Protein AF-A0AAF0QPB3-F1 (afdb_monomer)

Structure (mmCIF, N/CA/C/O backbone):
data_AF-A0AAF0QPB3-F1
#
_entry.id   AF-A0AAF0QPB3-F1
#
loop_
_atom_site.group_PDB
_atom_site.id
_atom_site.type_symbol
_atom_site.label_atom_id
_atom_site.label_alt_id
_atom_site.label_comp_id
_atom_site.label_asym_id
_atom_site.label_entity_id
_atom_site.label_seq_id
_atom_site.pdbx_PDB_ins_code
_atom_site.Cartn_x
_atom_site.Cartn_y
_atom_site.Cartn_z
_atom_site.occupancy
_atom_site.B_iso_or_equiv
_atom_site.auth_seq_id
_atom_site.auth_comp_id
_atom_site.auth_asym_id
_atom_site.auth_atom_id
_atom_site.pdbx_PDB_model_num
ATOM 1 N N . MET A 1 1 ? 31.882 -72.344 -20.147 1.00 55.28 1 MET A N 1
ATOM 2 C CA . MET A 1 1 ? 32.638 -71.286 -19.436 1.00 55.28 1 MET A CA 1
ATOM 3 C C . MET A 1 1 ? 32.282 -69.855 -19.863 1.00 55.28 1 MET A C 1
ATOM 5 O O . MET A 1 1 ? 32.211 -69.010 -18.985 1.00 55.28 1 MET A O 1
ATOM 9 N N . LEU A 1 2 ? 31.971 -69.548 -21.137 1.00 54.69 2 LEU A N 1
ATOM 10 C CA . LEU A 1 2 ? 31.722 -68.153 -21.570 1.00 54.69 2 LEU A CA 1
ATOM 11 C C . LEU A 1 2 ? 30.511 -67.435 -20.927 1.00 54.69 2 LEU A C 1
ATOM 13 O O . 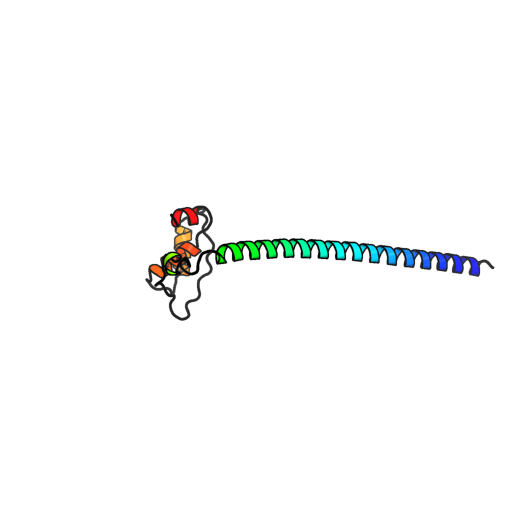LEU A 1 2 ? 30.547 -66.215 -20.805 1.00 54.69 2 LEU A O 1
ATOM 17 N N . ARG A 1 3 ? 29.463 -68.151 -20.487 1.00 55.50 3 ARG A N 1
ATOM 18 C CA . ARG A 1 3 ? 28.264 -67.532 -19.875 1.00 55.50 3 ARG A CA 1
ATOM 19 C C . ARG A 1 3 ? 28.487 -66.977 -18.457 1.00 55.50 3 ARG A C 1
ATOM 21 O O . ARG A 1 3 ? 27.775 -66.066 -18.053 1.00 55.50 3 ARG A O 1
ATOM 28 N N . GLN A 1 4 ? 29.462 -67.494 -17.703 1.00 56.47 4 GLN A N 1
ATOM 29 C CA . GLN A 1 4 ? 29.763 -67.008 -16.343 1.00 56.47 4 GLN A CA 1
ATOM 30 C C . GLN A 1 4 ? 30.595 -65.715 -16.354 1.00 56.47 4 GLN A C 1
ATOM 32 O O . GLN A 1 4 ? 30.353 -64.829 -15.537 1.00 56.47 4 GLN A O 1
ATOM 37 N N . CYS A 1 5 ? 31.513 -65.551 -17.314 1.00 56.75 5 CYS A N 1
ATOM 38 C CA . CYS A 1 5 ? 32.320 -64.332 -17.440 1.00 56.75 5 CYS A CA 1
ATOM 39 C C . CYS A 1 5 ? 31.477 -63.093 -17.786 1.00 56.75 5 CYS A C 1
ATOM 41 O O . CYS A 1 5 ? 31.753 -62.002 -17.298 1.00 56.75 5 CYS A O 1
ATOM 43 N N . THR A 1 6 ? 30.418 -63.246 -18.586 1.00 67.00 6 THR A N 1
ATOM 44 C CA . THR A 1 6 ? 29.528 -62.132 -18.961 1.00 67.00 6 THR A CA 1
ATOM 45 C C . THR A 1 6 ? 28.665 -61.664 -17.791 1.00 67.00 6 THR A C 1
ATOM 47 O O . THR A 1 6 ? 28.479 -60.463 -17.615 1.00 67.00 6 THR A O 1
ATOM 50 N N . LEU A 1 7 ? 28.182 -62.590 -16.957 1.00 68.75 7 LEU A N 1
ATOM 51 C CA . LEU A 1 7 ? 27.367 -62.265 -15.782 1.00 68.75 7 LEU A CA 1
ATOM 52 C C . LEU A 1 7 ? 28.158 -61.488 -14.723 1.00 68.75 7 LEU A C 1
ATOM 54 O O . LEU A 1 7 ? 27.638 -60.519 -14.176 1.00 68.75 7 LEU A O 1
ATOM 58 N N . MET A 1 8 ? 29.421 -61.850 -14.479 1.00 76.06 8 MET A N 1
ATOM 59 C CA . MET A 1 8 ? 30.282 -61.120 -13.538 1.00 76.06 8 MET A CA 1
ATOM 60 C C . MET A 1 8 ? 30.615 -59.707 -14.029 1.00 76.06 8 MET A C 1
ATOM 62 O O . MET A 1 8 ? 30.565 -58.758 -13.248 1.00 76.06 8 MET A O 1
ATOM 66 N N . SER A 1 9 ? 30.879 -59.539 -15.327 1.00 72.25 9 SER A 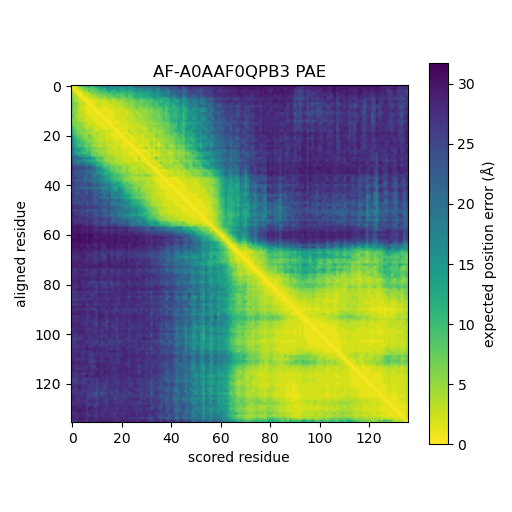N 1
ATOM 67 C CA . SER A 1 9 ? 31.103 -58.216 -15.924 1.00 72.25 9 SER A CA 1
ATOM 68 C C . SER A 1 9 ? 29.856 -57.331 -15.857 1.00 72.25 9 SER A C 1
ATOM 70 O O . SER A 1 9 ? 29.960 -56.146 -15.542 1.00 72.25 9 SER A O 1
ATOM 72 N N . LEU A 1 10 ? 28.670 -57.902 -16.087 1.00 74.19 10 LEU A N 1
ATOM 73 C CA . LEU A 1 10 ? 27.398 -57.192 -15.938 1.00 74.19 10 LEU A CA 1
ATOM 74 C C . LEU A 1 10 ? 27.118 -56.830 -14.475 1.00 74.19 10 LEU A C 1
ATOM 76 O O . LEU A 1 10 ? 26.709 -55.706 -14.204 1.00 74.19 10 LEU A O 1
ATOM 80 N N . LEU A 1 11 ? 27.392 -57.730 -13.526 1.00 78.12 11 LEU A N 1
ATOM 81 C CA . LEU A 1 11 ? 27.231 -57.453 -12.098 1.00 78.12 11 LEU A CA 1
ATOM 82 C C . LEU A 1 11 ? 28.165 -56.327 -11.633 1.00 78.12 11 LEU A C 1
ATOM 84 O O . LEU A 1 11 ? 27.719 -55.410 -10.946 1.00 78.12 11 LEU A O 1
ATOM 88 N N . HIS A 1 12 ? 29.432 -56.338 -12.053 1.00 80.06 12 HIS A N 1
ATOM 89 C CA . HIS A 1 12 ? 30.362 -55.243 -11.774 1.00 80.06 12 HIS A CA 1
ATOM 90 C C . HIS A 1 12 ? 29.919 -53.921 -12.402 1.00 80.06 12 HIS A C 1
ATOM 92 O O . HIS A 1 12 ? 29.992 -52.882 -11.744 1.00 80.06 12 HIS A O 1
ATOM 98 N N . LEU A 1 13 ? 29.420 -53.939 -13.640 1.00 74.25 13 LEU A N 1
ATOM 99 C CA . LEU A 1 13 ? 28.904 -52.736 -14.286 1.00 74.25 13 LEU A CA 1
ATOM 100 C C . LEU A 1 13 ? 27.669 -52.196 -13.549 1.00 74.25 13 LEU A C 1
ATOM 102 O O . LEU A 1 13 ? 27.589 -50.997 -13.299 1.00 74.25 13 LEU A O 1
ATOM 106 N N . LEU A 1 14 ? 26.755 -53.071 -13.123 1.00 75.38 14 LEU A N 1
ATOM 107 C CA . LEU A 1 14 ? 25.573 -52.705 -12.339 1.00 75.38 14 LEU A CA 1
ATOM 108 C C . LEU A 1 14 ? 25.944 -52.125 -10.971 1.00 75.38 14 LEU A C 1
ATOM 110 O O . LEU A 1 14 ? 25.365 -51.121 -10.560 1.00 75.38 14 LEU A O 1
ATOM 114 N N . LEU A 1 15 ? 26.920 -52.712 -10.275 1.00 76.81 15 LEU A N 1
ATOM 115 C CA . LEU A 1 15 ? 27.423 -52.181 -9.005 1.00 76.81 15 LEU A CA 1
ATOM 116 C C . LEU A 1 15 ? 28.094 -50.815 -9.196 1.00 76.81 15 LEU A C 1
ATOM 118 O O . LEU A 1 15 ? 27.874 -49.905 -8.396 1.00 76.81 15 LEU A O 1
ATOM 122 N N . ARG A 1 16 ? 28.852 -50.635 -10.284 1.00 78.50 16 ARG A N 1
ATOM 123 C CA . ARG A 1 16 ? 29.499 -49.361 -10.620 1.00 78.50 16 ARG A CA 1
ATOM 124 C C . ARG A 1 16 ? 28.483 -48.279 -10.987 1.00 78.50 16 ARG A C 1
ATOM 126 O O . ARG A 1 16 ? 28.624 -47.152 -10.521 1.00 78.50 16 ARG A O 1
ATOM 133 N N . LEU A 1 17 ? 27.442 -48.624 -11.747 1.00 74.38 17 LEU A N 1
ATOM 134 C CA . LEU A 1 17 ? 26.336 -47.723 -12.086 1.00 74.38 17 LEU A CA 1
ATOM 135 C C . LEU A 1 17 ? 25.533 -47.335 -10.843 1.00 74.38 17 LEU A C 1
ATOM 137 O O . LEU A 1 17 ? 25.325 -46.148 -10.623 1.00 74.38 17 LEU A O 1
ATOM 141 N N . LYS A 1 18 ? 25.174 -48.298 -9.981 1.00 78.38 18 LYS A N 1
ATOM 142 C CA . LYS A 1 18 ? 24.492 -48.018 -8.705 1.00 78.38 18 LYS A CA 1
ATOM 143 C C . LYS A 1 18 ? 25.324 -47.113 -7.795 1.00 78.38 18 LYS A C 1
ATOM 145 O O . LYS A 1 18 ? 24.794 -46.166 -7.219 1.00 78.38 18 LYS A O 1
ATOM 150 N N . SER A 1 19 ? 26.628 -47.372 -7.682 1.00 78.19 19 SER A N 1
ATOM 151 C CA . SER A 1 19 ? 27.542 -46.531 -6.900 1.00 78.19 19 SER A CA 1
ATOM 152 C C . SER A 1 19 ? 27.626 -45.110 -7.465 1.00 78.19 19 SER A C 1
ATOM 154 O O . SER A 1 19 ? 27.588 -44.142 -6.708 1.00 78.19 19 SER A O 1
ATOM 156 N N . PHE A 1 20 ? 27.686 -44.975 -8.791 1.00 79.75 20 PHE A N 1
ATOM 157 C CA . PHE A 1 20 ? 27.715 -43.681 -9.466 1.00 79.75 20 PHE A CA 1
ATOM 158 C C . PHE A 1 20 ? 26.412 -42.894 -9.266 1.00 79.75 20 PHE A C 1
ATOM 160 O O . PHE A 1 20 ? 26.460 -41.722 -8.900 1.00 79.75 20 PHE A O 1
ATOM 167 N N . THR A 1 21 ? 25.251 -43.542 -9.411 1.00 70.00 21 THR A N 1
ATOM 168 C CA . THR A 1 21 ? 23.948 -42.892 -9.207 1.00 70.00 21 THR A CA 1
ATOM 169 C C . THR A 1 21 ? 23.752 -42.435 -7.766 1.00 70.00 21 THR A C 1
ATOM 171 O O . THR A 1 21 ? 23.279 -41.327 -7.551 1.00 70.00 21 THR A O 1
ATOM 174 N N . VAL A 1 22 ? 24.164 -43.235 -6.774 1.00 82.31 22 VAL A N 1
ATOM 175 C CA . VAL A 1 22 ? 24.061 -42.850 -5.354 1.00 82.31 22 VAL A CA 1
ATOM 176 C C . VAL A 1 22 ? 24.937 -41.634 -5.048 1.00 82.31 22 VAL A C 1
ATOM 178 O O . VAL A 1 22 ? 24.478 -40.699 -4.401 1.00 82.31 22 VAL A O 1
ATOM 181 N N . LYS A 1 23 ? 26.175 -41.600 -5.559 1.00 85.88 23 LYS A N 1
ATOM 182 C CA . LYS A 1 23 ? 27.073 -40.448 -5.380 1.00 85.88 23 LYS A CA 1
ATOM 183 C C . LYS A 1 23 ? 26.516 -39.172 -6.011 1.00 85.88 23 LYS A C 1
ATOM 185 O O . LYS A 1 23 ? 26.584 -38.115 -5.398 1.00 85.88 23 LYS A O 1
ATOM 190 N N . MET A 1 24 ? 25.950 -39.276 -7.212 1.00 73.00 24 MET A N 1
ATOM 191 C CA . MET A 1 24 ? 25.365 -38.137 -7.921 1.00 73.00 24 MET A CA 1
ATOM 192 C C . MET A 1 24 ? 24.132 -37.580 -7.196 1.00 73.00 24 MET A C 1
ATOM 194 O O . MET A 1 24 ? 23.991 -36.367 -7.071 1.00 73.00 24 MET A O 1
ATOM 198 N N . VAL A 1 25 ? 23.265 -38.461 -6.686 1.00 79.25 25 VAL A N 1
ATOM 199 C CA . VAL A 1 25 ? 22.086 -38.067 -5.902 1.00 79.25 25 VAL A CA 1
ATOM 200 C C . VAL A 1 25 ? 22.500 -37.405 -4.589 1.00 79.25 25 VAL A C 1
ATOM 202 O O . VAL A 1 25 ? 21.986 -36.339 -4.275 1.00 79.25 25 VAL A O 1
ATOM 205 N N . ASN A 1 26 ? 23.458 -37.977 -3.854 1.00 84.44 26 ASN A N 1
ATOM 206 C CA . ASN A 1 26 ? 23.941 -37.376 -2.607 1.00 84.44 26 ASN A CA 1
ATOM 207 C C . ASN A 1 26 ? 24.553 -35.992 -2.841 1.00 84.44 26 ASN A C 1
ATOM 209 O O . ASN A 1 26 ? 24.226 -35.063 -2.117 1.00 84.44 26 ASN A O 1
ATOM 213 N N . HIS A 1 27 ? 25.358 -35.830 -3.893 1.00 80.81 27 HIS A N 1
ATOM 214 C CA . HIS A 1 27 ? 25.933 -34.534 -4.245 1.00 80.81 27 HIS A CA 1
ATOM 215 C C . HIS A 1 27 ? 24.857 -33.485 -4.575 1.00 80.81 27 HIS A C 1
ATOM 217 O O . HIS A 1 27 ? 24.961 -32.337 -4.156 1.00 80.81 27 HIS A O 1
ATOM 223 N N . TYR A 1 28 ? 23.793 -33.878 -5.286 1.00 62.69 28 TYR A N 1
ATOM 224 C CA . TYR A 1 28 ? 22.655 -32.994 -5.547 1.00 62.69 28 TYR A CA 1
ATOM 225 C C . TYR A 1 28 ? 21.935 -32.588 -4.254 1.00 62.69 28 TYR A C 1
ATOM 227 O O . TYR A 1 28 ? 21.633 -31.413 -4.062 1.00 62.69 28 TYR A O 1
ATOM 235 N N . VAL A 1 29 ? 21.700 -33.547 -3.352 1.00 77.44 29 VAL A N 1
ATOM 236 C CA . VAL A 1 29 ? 21.077 -33.294 -2.045 1.00 77.44 29 VAL A CA 1
ATOM 237 C C . VAL A 1 29 ? 21.941 -32.365 -1.189 1.00 77.44 29 VAL A C 1
ATOM 239 O O . VAL A 1 29 ? 21.402 -31.457 -0.566 1.00 77.44 29 VAL A O 1
ATOM 242 N N . GLU A 1 30 ? 23.263 -32.546 -1.181 1.00 77.44 30 GLU A N 1
ATOM 243 C CA . GLU A 1 30 ? 24.211 -31.661 -0.489 1.00 77.44 30 GLU A CA 1
ATOM 244 C C . GLU A 1 30 ? 24.136 -30.227 -1.034 1.00 77.44 30 GLU A C 1
ATOM 246 O O . GLU A 1 30 ? 23.923 -29.297 -0.260 1.00 77.44 30 GLU A O 1
ATOM 251 N N . ILE A 1 31 ? 24.181 -30.046 -2.360 1.00 80.06 31 ILE A N 1
ATOM 252 C CA . ILE A 1 31 ? 24.036 -28.728 -3.006 1.00 80.06 31 ILE A CA 1
ATOM 253 C C . ILE A 1 31 ? 22.696 -28.071 -2.646 1.00 80.06 31 ILE A C 1
ATOM 255 O O . ILE A 1 31 ? 22.636 -26.871 -2.371 1.00 80.06 31 ILE A O 1
ATOM 259 N N . GLU A 1 32 ? 21.604 -28.836 -2.659 1.00 78.38 32 GLU A N 1
ATOM 260 C CA . GLU A 1 32 ? 20.278 -28.314 -2.331 1.00 78.38 32 GLU A CA 1
ATOM 261 C C . GLU A 1 32 ? 20.162 -27.939 -0.840 1.00 78.38 32 GLU A C 1
ATOM 263 O O . GLU A 1 32 ? 19.562 -26.914 -0.504 1.00 78.38 32 GLU A O 1
ATOM 268 N N . CYS A 1 33 ? 20.758 -28.732 0.056 1.00 77.69 33 CYS A N 1
ATOM 269 C CA . CYS A 1 33 ? 20.853 -28.436 1.487 1.00 77.69 33 CYS A CA 1
ATOM 270 C C . CYS A 1 33 ? 21.670 -27.167 1.755 1.00 77.69 33 CYS A C 1
ATOM 272 O O . CYS A 1 33 ? 21.220 -26.308 2.518 1.00 77.69 33 CYS A O 1
ATOM 274 N N . ASP A 1 34 ? 22.810 -27.003 1.086 1.00 86.00 34 ASP A N 1
ATOM 275 C CA . ASP A 1 34 ? 23.651 -25.811 1.203 1.00 86.00 34 ASP A CA 1
ATOM 276 C C . ASP A 1 34 ? 22.913 -24.564 0.702 1.00 86.00 34 ASP A C 1
ATOM 278 O O . ASP A 1 34 ? 22.878 -23.538 1.384 1.00 86.00 34 ASP A O 1
ATOM 282 N N . ALA A 1 35 ? 22.224 -24.659 -0.440 1.00 83.19 35 ALA A N 1
ATOM 283 C CA . ALA A 1 35 ? 21.414 -23.565 -0.972 1.00 83.19 35 ALA A CA 1
ATOM 284 C C . ALA A 1 35 ? 20.275 -23.157 -0.015 1.00 83.19 35 ALA A C 1
ATOM 286 O O . ALA A 1 35 ? 20.033 -21.963 0.192 1.00 83.19 35 ALA A O 1
ATOM 287 N N . LYS A 1 36 ? 19.595 -24.130 0.608 1.00 85.00 36 LYS A N 1
ATOM 288 C CA . LYS A 1 36 ? 18.559 -23.876 1.627 1.00 85.00 36 LYS A CA 1
ATOM 289 C C . LYS A 1 36 ? 19.141 -23.221 2.881 1.00 85.00 36 LYS A C 1
ATOM 291 O O . LYS A 1 36 ? 18.533 -22.287 3.404 1.00 85.00 36 LYS A O 1
ATOM 296 N N . SER A 1 37 ? 20.311 -23.672 3.332 1.00 84.88 37 SER A N 1
ATOM 297 C CA . SER A 1 37 ? 21.021 -23.112 4.489 1.00 84.88 37 SER A CA 1
ATOM 298 C C . SER A 1 37 ? 21.413 -21.648 4.259 1.00 84.88 37 SER A C 1
ATOM 300 O O . SER A 1 37 ? 21.092 -20.782 5.073 1.00 84.88 37 SER A O 1
ATOM 302 N N . ILE A 1 38 ? 21.984 -21.339 3.090 1.00 90.88 38 ILE A N 1
ATOM 303 C CA . ILE A 1 38 ? 22.336 -19.969 2.687 1.00 90.88 38 ILE A CA 1
ATOM 304 C C . ILE A 1 38 ? 21.095 -19.069 2.675 1.00 90.88 38 ILE A C 1
ATOM 306 O O . ILE A 1 38 ? 21.128 -17.941 3.171 1.00 90.88 38 ILE A O 1
ATOM 310 N N . TYR A 1 39 ? 19.975 -19.558 2.135 1.00 85.44 39 TYR A N 1
ATOM 311 C CA . TYR A 1 39 ? 18.738 -18.782 2.094 1.00 85.44 39 TYR A CA 1
ATOM 312 C C . TYR A 1 39 ? 18.186 -18.504 3.500 1.00 85.44 39 TYR A C 1
ATOM 314 O O . TYR A 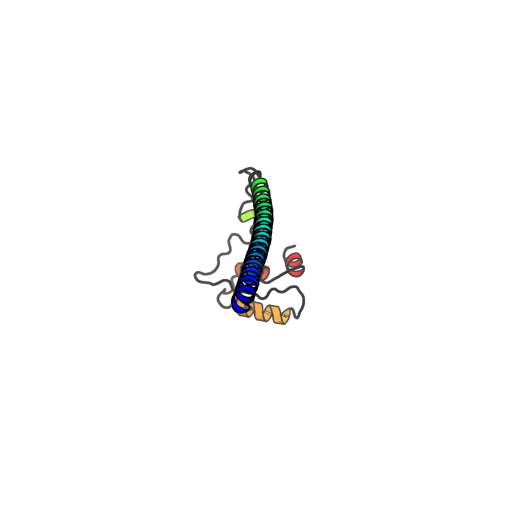1 39 ? 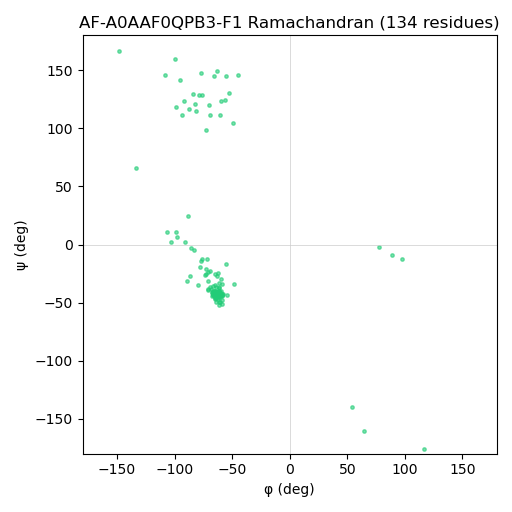17.769 -17.380 3.789 1.00 85.44 39 TYR A O 1
ATOM 322 N N . ALA A 1 40 ? 18.222 -19.498 4.393 1.00 90.81 40 ALA A N 1
ATOM 323 C CA . ALA A 1 40 ? 17.826 -19.338 5.789 1.00 90.81 40 ALA A CA 1
ATOM 324 C C . ALA A 1 40 ? 18.714 -18.319 6.521 1.00 90.81 40 ALA A C 1
ATOM 326 O O . ALA A 1 40 ? 18.202 -17.481 7.263 1.00 90.81 40 ALA A O 1
ATOM 327 N N . GLU A 1 41 ? 20.024 -18.319 6.265 1.00 93.12 41 GLU A N 1
ATOM 328 C CA . GLU A 1 41 ? 20.950 -17.351 6.852 1.00 93.12 41 GLU A CA 1
ATOM 329 C C . GLU A 1 41 ? 20.686 -15.921 6.353 1.00 93.12 41 GLU A C 1
ATOM 331 O O . GLU A 1 41 ? 20.626 -14.986 7.154 1.00 93.12 41 GLU A O 1
ATOM 336 N N . ILE A 1 42 ? 20.449 -15.736 5.048 1.00 92.94 42 ILE A N 1
ATOM 337 C CA . ILE A 1 42 ? 20.066 -14.434 4.474 1.00 92.94 42 ILE A CA 1
ATOM 338 C C . ILE A 1 42 ? 18.767 -13.928 5.110 1.00 92.94 42 ILE A C 1
ATOM 340 O O . ILE A 1 42 ? 18.664 -12.747 5.454 1.00 92.94 42 ILE A O 1
ATOM 344 N N . MET A 1 43 ? 17.775 -14.804 5.269 1.00 91.00 43 MET A N 1
ATOM 345 C CA . MET A 1 43 ? 16.497 -14.454 5.886 1.00 91.00 43 MET A CA 1
ATOM 346 C C . MET A 1 43 ? 16.648 -14.107 7.367 1.00 91.00 43 MET A C 1
ATOM 348 O O . MET A 1 43 ? 16.097 -13.096 7.796 1.00 91.00 43 MET A O 1
ATOM 352 N N . ASN A 1 44 ? 17.448 -14.863 8.121 1.00 92.38 44 ASN A N 1
ATOM 353 C CA . ASN A 1 44 ? 17.752 -14.553 9.517 1.00 92.38 44 ASN A CA 1
ATOM 354 C C . ASN A 1 44 ? 18.469 -13.209 9.648 1.00 92.38 44 ASN A C 1
ATOM 356 O O . ASN A 1 44 ? 18.044 -12.380 10.440 1.00 92.38 44 ASN A O 1
ATOM 360 N N . ARG A 1 45 ? 19.479 -12.926 8.814 1.00 94.19 45 ARG A N 1
ATOM 361 C CA . ARG A 1 45 ? 20.161 -11.619 8.812 1.00 94.19 45 ARG A CA 1
ATOM 362 C C . ARG A 1 45 ? 19.195 -10.465 8.532 1.00 94.19 45 ARG A C 1
ATOM 364 O O . ARG A 1 45 ? 19.261 -9.438 9.202 1.00 94.19 45 ARG A O 1
ATOM 371 N N . LYS A 1 46 ? 18.279 -10.629 7.570 1.00 92.19 46 LYS A N 1
ATOM 372 C CA . LYS A 1 46 ? 17.229 -9.632 7.287 1.00 92.19 46 LYS A CA 1
ATOM 373 C C . LYS A 1 46 ? 16.271 -9.460 8.467 1.00 92.19 46 LYS A C 1
ATOM 375 O O . LYS A 1 46 ? 15.908 -8.329 8.773 1.00 92.19 46 LYS A O 1
ATOM 380 N N . MET A 1 47 ? 15.881 -10.556 9.119 1.00 92.00 47 MET A N 1
ATOM 381 C CA . MET A 1 47 ? 15.010 -10.532 10.294 1.00 92.00 47 MET A CA 1
ATOM 382 C C . MET A 1 47 ? 15.683 -9.814 11.465 1.00 92.00 47 MET A C 1
ATOM 384 O O . MET A 1 47 ? 15.111 -8.871 11.997 1.00 92.00 47 MET A O 1
ATOM 388 N N . THR A 1 48 ? 16.928 -10.165 11.790 1.00 92.44 48 THR A N 1
ATOM 389 C CA . THR A 1 48 ? 17.711 -9.503 12.842 1.00 92.44 48 THR A CA 1
ATOM 390 C C . THR A 1 48 ? 17.867 -8.009 12.565 1.00 92.44 48 THR A C 1
ATOM 392 O O . THR A 1 48 ? 17.650 -7.193 13.452 1.00 92.44 48 THR A O 1
ATOM 395 N N . HIS A 1 49 ? 18.147 -7.619 11.317 1.00 90.75 49 HIS A N 1
ATOM 396 C CA . HIS A 1 49 ? 18.244 -6.204 10.955 1.00 90.75 49 HIS A CA 1
ATOM 397 C C . HIS A 1 49 ? 16.908 -5.453 11.123 1.00 90.75 49 HIS A C 1
ATOM 399 O O . HIS A 1 49 ? 16.890 -4.287 11.521 1.00 90.75 49 HIS A O 1
ATOM 405 N N . LEU A 1 50 ? 15.774 -6.099 10.825 1.00 84.94 50 LEU A N 1
ATOM 406 C CA . LEU A 1 50 ? 14.448 -5.528 11.081 1.00 84.94 50 LEU A CA 1
ATOM 407 C C . LEU A 1 50 ? 14.170 -5.405 12.584 1.00 84.94 50 LEU A C 1
ATOM 409 O O . LEU A 1 50 ? 13.700 -4.361 13.028 1.00 84.94 50 LEU A O 1
ATOM 413 N N . GLU A 1 51 ? 14.489 -6.433 13.368 1.00 84.00 51 GLU A N 1
ATOM 414 C CA . GLU A 1 51 ? 14.345 -6.424 14.826 1.00 84.00 51 GLU A CA 1
ATOM 415 C C . GLU A 1 51 ? 15.186 -5.317 15.475 1.00 84.00 51 GLU A C 1
ATOM 417 O O . GLU A 1 51 ? 14.690 -4.595 16.343 1.00 84.00 51 GLU A O 1
ATOM 422 N N . ASP A 1 52 ? 16.419 -5.120 15.009 1.00 85.44 52 ASP A N 1
ATOM 423 C CA . ASP A 1 52 ? 17.312 -4.054 15.463 1.00 85.44 52 ASP A CA 1
ATOM 424 C C . ASP A 1 52 ? 16.769 -2.663 15.133 1.00 85.44 52 ASP A C 1
ATOM 426 O O . ASP A 1 52 ? 16.718 -1.795 16.011 1.00 85.44 52 ASP A O 1
ATOM 430 N N . ALA A 1 53 ? 16.284 -2.459 13.905 1.00 82.94 53 ALA A N 1
ATOM 431 C CA . ALA A 1 53 ? 15.640 -1.210 13.507 1.00 82.94 53 ALA A CA 1
ATOM 432 C C . ALA A 1 53 ? 14.396 -0.922 14.367 1.00 82.94 53 ALA A C 1
ATOM 434 O O . ALA A 1 53 ? 14.204 0.195 14.847 1.00 82.94 53 ALA A O 1
ATOM 435 N N . MET A 1 54 ? 13.577 -1.943 14.631 1.00 76.38 54 MET A N 1
ATOM 436 C CA . MET A 1 54 ? 12.398 -1.828 15.492 1.00 76.38 54 MET A CA 1
ATOM 437 C C . MET A 1 54 ? 12.762 -1.551 16.953 1.00 76.38 54 MET A C 1
ATOM 439 O O . MET A 1 54 ? 12.049 -0.818 17.635 1.00 76.38 54 MET A O 1
ATOM 443 N N . ARG A 1 55 ? 13.862 -2.112 17.458 1.00 80.88 55 ARG A N 1
ATOM 444 C CA . ARG A 1 55 ? 14.359 -1.847 18.812 1.00 80.88 55 ARG A CA 1
ATOM 445 C C . ARG A 1 55 ? 14.899 -0.424 18.954 1.00 80.88 55 ARG A C 1
ATOM 447 O O . ARG A 1 55 ? 14.633 0.202 19.976 1.00 80.88 55 ARG A O 1
ATOM 454 N N . GLY A 1 56 ? 15.555 0.113 17.923 1.00 68.31 56 GLY A N 1
ATOM 455 C CA . GLY A 1 56 ? 15.945 1.527 17.862 1.00 68.31 56 GLY A CA 1
ATOM 456 C C . GLY A 1 56 ? 14.747 2.477 17.969 1.00 68.31 56 GLY A C 1
ATOM 457 O O . GLY A 1 56 ? 14.832 3.505 18.632 1.00 68.31 56 GLY A O 1
ATOM 458 N N . LEU A 1 57 ? 13.594 2.083 17.420 1.00 67.75 57 LEU A N 1
ATOM 459 C CA . LEU A 1 57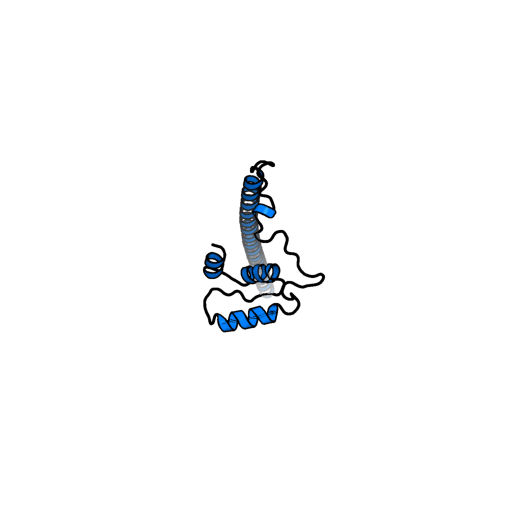 ? 12.338 2.825 17.572 1.00 67.75 57 LEU A CA 1
ATOM 460 C C . LEU A 1 57 ? 11.715 2.692 18.976 1.00 67.75 57 LEU A C 1
ATOM 462 O O . LEU A 1 57 ? 11.019 3.603 19.409 1.00 67.75 57 LEU A O 1
ATOM 466 N N . ARG A 1 58 ? 11.974 1.597 19.712 1.00 59.78 58 ARG A N 1
ATOM 467 C CA . ARG A 1 58 ? 11.517 1.412 21.111 1.00 59.78 58 ARG A CA 1
ATOM 468 C C . ARG A 1 58 ? 12.340 2.199 22.139 1.00 59.78 58 ARG A C 1
ATOM 470 O O . ARG A 1 58 ? 11.909 2.305 23.280 1.00 59.78 58 ARG A O 1
ATOM 477 N N . GLY A 1 59 ? 13.514 2.706 21.752 1.00 52.50 59 GLY A N 1
ATOM 478 C CA . GLY A 1 59 ? 14.348 3.596 22.569 1.00 52.50 59 GLY A CA 1
ATOM 479 C C . GLY A 1 59 ? 13.939 5.070 22.498 1.00 52.50 59 GLY A C 1
ATOM 480 O O . GLY A 1 59 ? 14.501 5.889 23.221 1.00 52.50 59 GLY A O 1
ATOM 481 N N . PHE A 1 60 ? 12.965 5.411 21.648 1.00 55.59 60 PHE A N 1
ATOM 482 C CA . PHE A 1 60 ? 12.243 6.670 21.754 1.00 55.59 60 PHE A CA 1
ATOM 483 C C . PHE A 1 60 ? 11.401 6.560 23.022 1.00 55.59 60 PHE A C 1
ATOM 485 O O . PHE A 1 60 ? 10.534 5.692 23.131 1.00 55.59 60 PHE A O 1
ATOM 492 N N . ASP A 1 61 ? 11.773 7.349 24.018 1.00 56.25 61 ASP A N 1
ATOM 493 C CA . ASP A 1 61 ? 11.205 7.335 25.353 1.00 56.25 61 ASP A CA 1
ATOM 494 C C . ASP A 1 61 ? 9.657 7.268 25.293 1.00 56.25 61 ASP A C 1
ATOM 496 O O . ASP A 1 61 ? 9.026 7.806 24.386 1.00 56.25 61 ASP A O 1
ATOM 500 N N . SER A 1 62 ? 9.010 6.587 26.239 1.00 54.34 62 SER A N 1
ATOM 501 C CA . SER A 1 62 ? 7.542 6.518 26.329 1.00 54.34 62 SER A CA 1
ATOM 502 C C . SER A 1 62 ? 6.835 7.890 26.391 1.00 54.34 62 SER A C 1
ATOM 504 O O . SER A 1 62 ? 5.638 7.961 26.123 1.00 54.34 62 SER A O 1
ATOM 506 N N . SER A 1 63 ? 7.553 8.976 26.693 1.00 54.00 63 SER A N 1
ATOM 507 C CA . SER A 1 63 ? 7.121 10.383 26.587 1.00 54.00 63 SER A CA 1
ATOM 508 C C . SER A 1 63 ? 7.161 10.925 25.160 1.00 54.00 63 SER A C 1
ATOM 510 O O . SER A 1 63 ? 6.521 11.931 24.862 1.00 54.00 63 SER A O 1
ATOM 512 N N . GLN A 1 64 ? 7.907 10.271 24.280 1.00 53.59 64 GLN A N 1
ATOM 513 C CA . GLN A 1 64 ? 8.125 10.640 22.894 1.00 53.59 64 GLN A CA 1
ATOM 514 C C . GLN A 1 64 ? 7.355 9.720 21.937 1.00 53.59 64 GLN A C 1
ATOM 516 O O . GLN A 1 64 ? 7.512 9.816 20.734 1.00 53.59 64 GLN A O 1
ATOM 521 N N . SER A 1 65 ? 6.441 8.867 22.410 1.00 60.09 65 SER A N 1
ATOM 522 C CA . SER A 1 65 ? 5.453 8.221 21.533 1.00 60.09 65 SER A CA 1
ATOM 523 C C . SER A 1 65 ? 4.779 9.281 20.644 1.00 60.09 65 SER A C 1
ATOM 525 O O . SER A 1 65 ? 3.912 10.017 21.126 1.00 60.09 65 SER A O 1
ATOM 527 N N . VAL A 1 66 ? 5.146 9.349 19.357 1.00 59.91 66 VAL A N 1
ATOM 528 C CA . VAL A 1 66 ? 4.503 10.263 18.408 1.00 59.91 66 VAL A CA 1
ATOM 529 C C . VAL A 1 66 ? 3.041 9.864 18.364 1.00 59.91 66 VAL A C 1
ATOM 531 O O . VAL A 1 66 ? 2.689 8.753 17.951 1.00 59.91 66 VAL A O 1
ATOM 534 N N . ARG A 1 67 ? 2.175 10.730 18.891 1.00 72.50 67 ARG A N 1
ATOM 535 C CA . ARG A 1 67 ? 0.770 10.366 19.071 1.00 72.50 67 ARG A CA 1
ATOM 536 C C . ARG A 1 67 ? 0.171 10.121 17.695 1.00 72.50 67 ARG A C 1
ATOM 538 O O . ARG A 1 67 ? 0.520 10.787 16.728 1.00 72.50 67 ARG A O 1
ATOM 545 N N . TYR A 1 68 ? -0.814 9.230 17.595 1.00 66.38 68 TYR A N 1
ATOM 546 C CA . TYR A 1 68 ? -1.533 9.005 16.331 1.00 66.38 68 TYR A CA 1
ATOM 547 C C . TYR A 1 68 ? -2.001 10.317 15.669 1.00 66.38 68 TYR A C 1
ATOM 549 O O . TYR A 1 68 ? -1.978 10.449 14.452 1.00 66.38 68 TYR A O 1
ATOM 557 N N . LYS A 1 69 ? -2.365 11.315 16.482 1.00 68.75 69 LYS A N 1
ATOM 558 C CA . LYS A 1 69 ? -2.774 12.658 16.041 1.00 68.75 69 LYS A CA 1
ATOM 559 C C . LYS A 1 69 ? -1.639 13.504 15.447 1.00 68.75 69 LYS A C 1
ATOM 561 O O . LYS A 1 69 ? -1.930 14.435 14.714 1.00 68.75 69 LYS A O 1
ATOM 566 N N . GLU A 1 70 ? -0.390 13.207 15.785 1.00 74.94 70 GLU A N 1
ATOM 567 C CA . GLU A 1 70 ? 0.812 13.853 15.244 1.00 74.94 70 GLU A CA 1
ATOM 568 C C . GLU A 1 70 ? 1.273 13.175 13.942 1.00 74.94 70 GLU A C 1
ATOM 570 O O . GLU A 1 70 ? 1.847 13.835 13.085 1.00 74.94 70 GLU A O 1
ATOM 575 N N . LEU A 1 71 ? 0.965 11.883 13.754 1.00 73.25 71 LEU A N 1
ATOM 576 C CA . LEU A 1 71 ? 1.257 11.138 12.517 1.00 73.25 71 LEU A CA 1
ATOM 577 C C . LEU A 1 71 ? 0.141 11.218 11.468 1.00 73.25 71 LEU A C 1
ATOM 579 O O . LEU A 1 71 ? 0.398 11.106 10.271 1.00 73.25 71 LEU A O 1
ATOM 583 N N . CYS A 1 72 ? -1.116 11.331 11.896 1.00 72.94 72 CYS A N 1
ATOM 584 C CA . CYS A 1 72 ? -2.265 11.285 11.004 1.00 72.94 72 CYS A CA 1
ATOM 585 C C . CYS A 1 72 ? -2.753 12.693 10.672 1.00 72.94 72 CYS A C 1
ATOM 587 O O . CYS A 1 72 ? -3.258 13.397 11.540 1.00 72.94 72 CYS A O 1
ATOM 589 N N . THR A 1 73 ? -2.713 13.054 9.389 1.00 75.25 73 THR A N 1
ATOM 590 C CA . THR A 1 73 ? -3.267 14.316 8.870 1.00 75.25 73 THR A CA 1
ATOM 591 C C . THR A 1 73 ? -4.785 14.426 9.083 1.00 75.25 73 THR A C 1
ATOM 593 O O . THR A 1 73 ? -5.322 15.524 9.184 1.00 75.25 73 THR A O 1
ATOM 596 N N . PHE A 1 74 ? -5.492 13.293 9.204 1.00 75.50 74 PHE A N 1
ATOM 597 C CA . PHE A 1 74 ? -6.956 13.238 9.325 1.00 75.50 74 PHE A CA 1
ATOM 598 C C . PHE A 1 74 ? -7.419 12.294 10.451 1.00 75.50 74 PHE A C 1
ATOM 600 O O . PHE A 1 74 ? -8.066 11.278 10.183 1.00 75.50 74 PHE A O 1
ATOM 607 N N . PRO A 1 75 ? -7.128 12.607 11.727 1.00 73.50 75 PRO A N 1
ATOM 608 C CA . PRO A 1 75 ? -7.334 11.676 12.836 1.00 73.50 75 PRO A CA 1
ATOM 609 C C . PRO A 1 75 ? -8.805 11.531 13.256 1.00 73.50 75 PRO A C 1
ATOM 611 O O . PRO A 1 75 ? -9.127 10.630 14.020 1.00 73.50 75 PRO A O 1
ATOM 614 N N . LYS A 1 76 ? -9.691 12.420 12.785 1.00 79.25 76 LYS A N 1
ATOM 615 C CA . LYS A 1 76 ? -11.140 12.415 13.068 1.00 79.25 76 LYS A CA 1
ATOM 616 C C . LYS A 1 76 ? -11.988 11.883 11.902 1.00 79.25 76 LYS A C 1
ATOM 618 O O . LYS A 1 76 ? -13.209 11.945 11.961 1.00 79.25 76 LYS A O 1
ATOM 623 N N . VAL A 1 77 ? -11.355 11.445 10.813 1.00 82.88 77 VAL A N 1
ATOM 624 C CA . VAL A 1 77 ? -12.059 11.002 9.604 1.00 82.88 77 VAL A CA 1
ATOM 625 C C . VAL A 1 77 ? -12.266 9.493 9.657 1.00 82.88 77 VAL A C 1
ATOM 627 O O . VAL A 1 77 ? -11.315 8.719 9.514 1.00 82.88 77 VAL A O 1
ATOM 630 N N . GLU A 1 78 ? -13.523 9.092 9.808 1.00 82.56 78 GLU A N 1
ATOM 631 C CA . GLU A 1 78 ? -13.960 7.696 9.833 1.00 82.56 78 GLU A CA 1
ATOM 632 C C . GLU A 1 78 ? -14.712 7.335 8.549 1.00 82.56 78 GLU A C 1
ATOM 634 O O . GLU A 1 78 ? -15.399 8.171 7.964 1.00 82.56 78 GLU A O 1
ATOM 639 N N . LEU A 1 79 ? -14.563 6.090 8.092 1.00 83.75 79 LEU A N 1
ATOM 640 C CA . LEU A 1 79 ? -15.311 5.580 6.942 1.00 83.75 79 LEU A CA 1
ATOM 641 C C . LEU A 1 79 ? -16.754 5.249 7.355 1.00 83.75 79 LEU A C 1
ATOM 643 O O . LEU A 1 79 ? -16.955 4.787 8.480 1.00 83.75 79 LEU A O 1
ATOM 647 N N . PRO A 1 80 ? -17.751 5.411 6.462 1.00 82.88 80 PRO A N 1
ATOM 648 C CA . PRO A 1 80 ? -19.108 4.975 6.741 1.00 82.88 80 PRO A CA 1
ATOM 649 C C . PRO A 1 80 ? -19.139 3.483 7.105 1.00 82.88 80 PRO A C 1
ATOM 651 O O .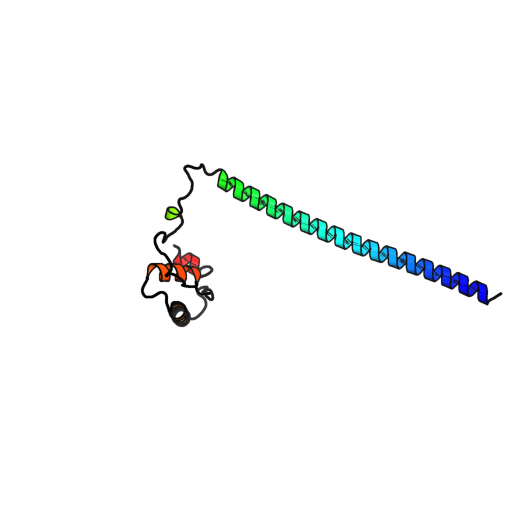 PRO A 1 80 ? -18.376 2.699 6.524 1.00 82.88 80 PRO A O 1
ATOM 654 N N . PRO A 1 81 ? -20.028 3.057 8.018 1.00 84.56 81 PRO A N 1
ATOM 655 C CA . PRO A 1 81 ? -20.173 1.650 8.368 1.00 84.56 81 PRO A CA 1
ATOM 656 C C . PRO A 1 81 ? -20.389 0.774 7.127 1.00 84.56 81 PRO A C 1
ATOM 658 O O . PRO A 1 81 ? -21.222 1.074 6.275 1.00 84.56 81 PRO A O 1
ATOM 661 N N . GLY A 1 82 ? -19.614 -0.307 7.010 1.00 84.31 82 GLY A N 1
ATOM 662 C CA . GLY A 1 82 ? -19.695 -1.240 5.879 1.00 84.31 82 GLY A CA 1
ATOM 663 C C . GLY A 1 82 ? -19.034 -0.762 4.580 1.00 84.31 82 GLY A C 1
ATOM 664 O O . GLY A 1 82 ? -18.992 -1.526 3.612 1.00 84.31 82 GLY A O 1
ATOM 665 N N . TYR A 1 83 ? -18.474 0.453 4.540 1.00 84.75 83 TYR A N 1
ATOM 666 C CA . TYR A 1 83 ? -17.766 0.947 3.364 1.00 84.75 83 TYR A CA 1
ATOM 667 C C . TYR A 1 83 ? -16.437 0.206 3.167 1.00 84.75 83 TYR A C 1
ATOM 669 O O . TYR A 1 83 ? -15.536 0.247 4.007 1.00 84.75 83 TYR A O 1
ATOM 677 N N . LYS A 1 84 ? -16.297 -0.463 2.020 1.00 87.44 84 LYS A N 1
ATOM 678 C CA . LYS A 1 84 ? -15.047 -1.117 1.622 1.00 87.44 84 LYS A CA 1
ATOM 679 C C . LYS A 1 84 ? -14.133 -0.094 0.961 1.00 87.44 84 LYS A C 1
ATOM 681 O O . LYS A 1 84 ? -14.538 0.578 0.020 1.00 87.44 84 LYS A O 1
ATOM 686 N N . ILE A 1 85 ? -12.884 -0.020 1.416 1.00 88.12 85 ILE A N 1
ATOM 687 C CA . ILE A 1 85 ? -11.872 0.841 0.795 1.00 88.12 85 ILE A CA 1
ATOM 688 C C . ILE A 1 85 ? -11.680 0.415 -0.674 1.00 88.12 85 ILE A C 1
ATOM 690 O O . ILE A 1 85 ? -11.356 -0.753 -0.923 1.00 88.12 85 ILE A O 1
ATOM 694 N N . PRO A 1 86 ? -11.860 1.324 -1.651 1.00 87.94 86 PRO A N 1
ATOM 695 C CA . PRO A 1 86 ? -11.651 1.010 -3.055 1.00 87.94 86 PRO A CA 1
ATOM 696 C C . PRO A 1 86 ? -10.184 0.713 -3.342 1.00 87.94 86 PRO A C 1
ATOM 698 O O . PRO A 1 86 ? -9.279 1.352 -2.806 1.00 87.94 86 PRO A O 1
ATOM 701 N N . LYS A 1 87 ? -9.937 -0.221 -4.259 1.00 91.00 87 LYS A N 1
ATOM 702 C CA . LYS A 1 87 ? -8.601 -0.407 -4.827 1.00 91.00 87 LYS A CA 1
ATOM 703 C C . LYS A 1 87 ? -8.390 0.613 -5.939 1.00 91.00 87 LYS A C 1
ATOM 705 O O . LYS A 1 87 ? -9.123 0.621 -6.932 1.00 91.00 87 LYS A O 1
ATOM 710 N N . PHE A 1 88 ? -7.376 1.454 -5.795 1.00 90.94 88 PHE A N 1
ATOM 711 C CA . PHE A 1 88 ? -6.982 2.416 -6.818 1.00 90.94 88 PHE A CA 1
ATOM 712 C C . PHE A 1 88 ? -5.861 1.853 -7.684 1.00 90.94 88 PHE A C 1
ATOM 714 O O . PHE A 1 88 ? -4.953 1.188 -7.189 1.00 90.94 88 PHE A O 1
ATOM 721 N N . GLU A 1 89 ? -5.931 2.146 -8.979 1.00 91.62 89 GLU A N 1
ATOM 722 C CA . GLU A 1 89 ? -4.729 2.123 -9.802 1.00 91.62 89 GLU A CA 1
ATOM 723 C C . GLU A 1 89 ? -3.965 3.398 -9.461 1.00 91.62 89 GLU A C 1
ATOM 725 O O . GLU A 1 89 ? -4.569 4.472 -9.386 1.00 91.62 89 GLU A O 1
ATOM 730 N N . LYS A 1 90 ? -2.677 3.269 -9.139 1.00 94.75 90 LYS A N 1
ATOM 731 C CA . LYS A 1 90 ? -1.931 4.399 -8.599 1.00 94.75 90 LYS A CA 1
ATOM 732 C C . LYS A 1 90 ? -1.507 5.353 -9.707 1.00 94.75 90 LYS A C 1
ATOM 734 O O . LYS A 1 90 ? -0.848 4.945 -10.658 1.00 94.75 90 LYS A O 1
ATOM 739 N N . PHE A 1 91 ? -1.813 6.632 -9.534 1.00 95.06 91 PHE A N 1
ATOM 740 C CA . PHE A 1 91 ? -1.408 7.679 -10.457 1.00 95.06 91 PHE A CA 1
ATOM 741 C C . PHE A 1 91 ? -0.024 8.216 -10.094 1.00 95.06 91 PHE A C 1
ATOM 743 O O . PHE A 1 91 ? 0.194 8.767 -9.014 1.00 95.06 91 PHE A O 1
ATOM 750 N N . SER A 1 92 ? 0.923 8.032 -11.011 1.00 93.81 92 SER A N 1
ATOM 751 C CA . SER A 1 92 ? 2.316 8.475 -10.881 1.00 93.81 92 SER A CA 1
ATOM 752 C C . SER A 1 92 ? 2.568 9.874 -11.450 1.00 93.81 92 SER A C 1
ATOM 754 O O . SER A 1 92 ? 3.717 10.311 -11.490 1.00 93.81 92 SER A O 1
ATOM 756 N N . GLY A 1 93 ? 1.518 10.540 -11.947 1.00 90.44 93 GLY A N 1
ATOM 757 C CA . GLY A 1 93 ? 1.623 11.793 -12.700 1.00 90.44 93 GLY A CA 1
ATOM 758 C C . GLY A 1 93 ? 1.793 11.595 -14.204 1.00 90.44 93 GLY A C 1
ATOM 759 O O . GLY A 1 93 ? 1.706 12.560 -14.958 1.00 90.44 93 GLY A O 1
ATOM 760 N N . LEU A 1 94 ? 2.014 10.356 -14.651 1.00 88.88 94 LEU A N 1
ATOM 761 C CA . LEU A 1 94 ? 2.113 10.002 -16.063 1.00 88.88 94 LEU A CA 1
ATOM 762 C C . LEU A 1 94 ? 0.727 9.600 -16.586 1.00 88.88 94 LEU A C 1
ATOM 764 O O . LEU A 1 94 ? 0.095 8.698 -16.041 1.00 88.88 94 LEU A O 1
ATOM 768 N N . GLY A 1 95 ? 0.253 10.268 -17.637 1.00 88.12 95 GLY A N 1
ATOM 769 C CA . GLY A 1 95 ? -1.072 10.046 -18.228 1.00 88.12 95 GLY A CA 1
ATOM 770 C C . GLY A 1 95 ? -1.986 11.267 -18.119 1.00 88.12 95 GLY A C 1
ATOM 771 O O . GLY A 1 95 ? -1.567 12.330 -17.671 1.00 88.12 95 GLY A O 1
ATOM 772 N N . ASN A 1 96 ? -3.239 11.134 -18.562 1.00 90.31 96 ASN A N 1
ATOM 773 C CA . ASN A 1 96 ? -4.198 12.240 -18.570 1.00 90.31 96 ASN A CA 1
ATOM 774 C C . ASN A 1 96 ? -4.831 12.435 -17.171 1.00 90.31 96 ASN A C 1
ATOM 776 O O . ASN A 1 96 ? -5.603 11.569 -16.741 1.00 90.31 96 ASN A O 1
ATOM 780 N N . PRO A 1 97 ? -4.588 13.572 -16.483 1.00 87.19 97 PRO A N 1
ATOM 781 C CA . PRO A 1 97 ? -5.124 13.812 -15.143 1.00 87.19 97 PRO A CA 1
ATOM 782 C C . PRO A 1 97 ? -6.655 13.832 -15.092 1.00 87.19 97 PRO A C 1
ATOM 784 O O . PRO A 1 97 ? -7.236 13.379 -14.110 1.00 87.19 97 PRO A O 1
ATOM 787 N N . PHE A 1 98 ? -7.329 14.298 -16.148 1.00 89.25 98 PHE A N 1
ATOM 788 C CA . PHE A 1 98 ? -8.794 14.340 -16.195 1.00 89.25 98 PHE A CA 1
ATOM 789 C C . PHE A 1 98 ? -9.410 12.942 -16.231 1.00 89.25 98 PHE A C 1
ATOM 791 O O . PHE A 1 98 ? -10.393 12.684 -15.537 1.00 89.25 98 PHE A O 1
ATOM 798 N N . ILE A 1 99 ? -8.826 12.024 -17.007 1.00 91.38 99 ILE A N 1
ATOM 799 C CA . ILE A 1 99 ? -9.297 10.632 -17.071 1.00 91.38 99 ILE A CA 1
ATOM 800 C C . ILE A 1 99 ? -9.109 9.959 -15.710 1.00 91.38 99 ILE A C 1
ATOM 802 O O . ILE A 1 99 ? -10.028 9.314 -15.207 1.00 91.38 99 ILE A O 1
ATOM 806 N N . TYR A 1 100 ? -7.951 10.169 -15.082 1.00 93.69 100 TYR A N 1
ATOM 807 C CA . TYR A 1 100 ? -7.692 9.676 -13.734 1.00 93.69 100 TYR A CA 1
ATOM 808 C C . TYR A 1 100 ? -8.705 10.226 -12.717 1.00 93.69 100 TYR A C 1
ATOM 810 O O . TYR A 1 100 ? -9.292 9.443 -11.974 1.00 93.69 100 TYR A O 1
ATOM 818 N N . LEU A 1 101 ? -8.975 11.537 -12.720 1.00 92.06 101 LEU A N 1
ATOM 819 C CA . LEU A 1 101 ? -9.955 12.153 -11.818 1.00 92.06 101 LEU A CA 1
ATOM 820 C C . LEU A 1 101 ? -11.366 11.599 -12.030 1.00 92.06 101 LEU A C 1
ATOM 822 O O . LEU A 1 101 ? -12.086 11.380 -11.058 1.00 92.06 101 LEU A O 1
ATOM 826 N N . LYS A 1 102 ? -11.758 11.319 -13.278 1.00 93.50 102 LYS A N 1
ATOM 827 C CA . LYS A 1 102 ? -13.049 10.692 -13.576 1.00 93.50 102 LYS A CA 1
ATOM 828 C C . LYS A 1 102 ? -13.156 9.306 -12.932 1.00 93.50 102 LYS A C 1
ATOM 830 O O . LYS A 1 102 ? -14.088 9.063 -12.169 1.00 93.50 102 LYS A O 1
ATOM 835 N N . ILE A 1 103 ? -12.167 8.443 -13.166 1.00 93.75 103 ILE A N 1
ATOM 836 C CA . ILE A 1 103 ? -12.110 7.089 -12.587 1.00 93.75 103 ILE A CA 1
ATOM 837 C C . ILE A 1 103 ? -12.054 7.156 -11.057 1.00 93.75 103 ILE A C 1
ATOM 839 O O . ILE A 1 103 ? -12.690 6.365 -10.359 1.00 93.75 103 ILE A O 1
ATOM 843 N N . TYR A 1 104 ? -11.293 8.109 -10.519 1.00 93.62 104 TYR A N 1
ATOM 844 C CA . TYR A 1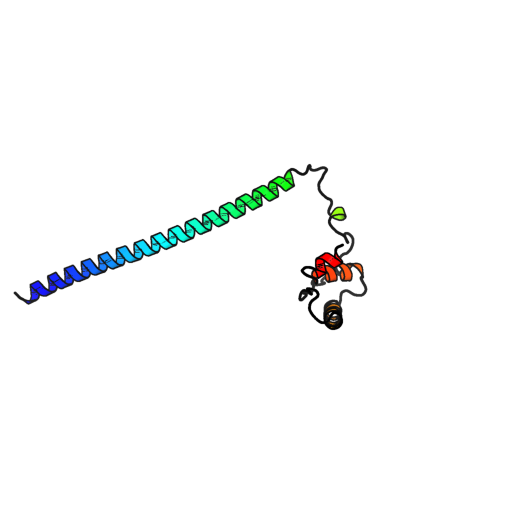 104 ? -11.204 8.351 -9.088 1.00 93.62 104 TYR A CA 1
ATOM 845 C C . TYR A 1 104 ? -12.581 8.674 -8.497 1.00 93.62 104 TYR A C 1
ATOM 847 O O . TYR A 1 104 ? -13.010 8.011 -7.555 1.00 93.62 104 TYR A O 1
ATOM 855 N N . CYS A 1 105 ? -13.310 9.625 -9.085 1.00 89.94 105 CYS A N 1
ATOM 856 C CA . CYS A 1 105 ? -14.657 9.994 -8.653 1.00 89.94 105 CYS A CA 1
ATOM 857 C C . CYS A 1 105 ? -15.648 8.823 -8.734 1.00 89.94 105 CYS A C 1
ATOM 859 O O . CYS A 1 105 ? -16.429 8.631 -7.802 1.00 89.94 105 CYS A O 1
ATOM 861 N N . GLU A 1 106 ? -15.592 8.017 -9.797 1.00 91.69 106 GLU A N 1
ATOM 862 C CA . GLU A 1 106 ? -16.422 6.813 -9.957 1.00 91.69 106 GLU A CA 1
ATOM 863 C C . GLU A 1 106 ? -16.154 5.777 -8.850 1.00 91.69 106 GLU A C 1
ATOM 865 O O . GLU A 1 106 ? -17.080 5.154 -8.333 1.00 91.69 106 GLU A O 1
ATOM 870 N N . LYS A 1 107 ? -14.900 5.634 -8.403 1.00 91.19 107 LYS A N 1
ATOM 871 C CA . LYS A 1 107 ? -14.534 4.725 -7.302 1.00 91.19 107 LYS A CA 1
ATOM 872 C C . LYS A 1 107 ? -15.000 5.188 -5.921 1.00 91.19 107 LYS A C 1
ATOM 874 O O . LYS A 1 107 ? -14.950 4.395 -4.985 1.00 91.19 107 LYS A O 1
ATOM 879 N N . LEU A 1 108 ? -15.443 6.437 -5.776 1.00 89.25 108 LEU A N 1
ATOM 880 C CA . LEU A 1 108 ? -15.923 6.998 -4.507 1.00 89.25 108 LEU A CA 1
ATOM 881 C C . LEU A 1 108 ? -17.451 6.997 -4.380 1.00 89.25 108 LEU A C 1
ATOM 883 O O . LEU A 1 108 ? -17.995 7.617 -3.459 1.00 89.25 108 LEU A O 1
ATOM 887 N N . ILE A 1 109 ? -18.159 6.315 -5.284 1.00 84.81 109 ILE A N 1
ATOM 888 C CA . ILE A 1 109 ? -19.599 6.089 -5.142 1.00 84.81 109 ILE A CA 1
ATOM 889 C C . ILE A 1 109 ? -19.847 5.392 -3.793 1.00 84.81 109 ILE A C 1
ATOM 891 O O . ILE A 1 109 ? -19.247 4.367 -3.483 1.00 84.81 109 ILE A O 1
ATOM 895 N N . GLY A 1 110 ? -20.707 5.986 -2.961 1.00 82.88 110 GLY A N 1
ATOM 896 C CA . GLY A 1 110 ? -21.015 5.495 -1.611 1.00 82.88 110 GLY A CA 1
ATOM 897 C C . GLY A 1 110 ? -20.246 6.167 -0.465 1.00 82.88 110 GLY A C 1
ATOM 898 O O . GLY A 1 110 ? -20.672 6.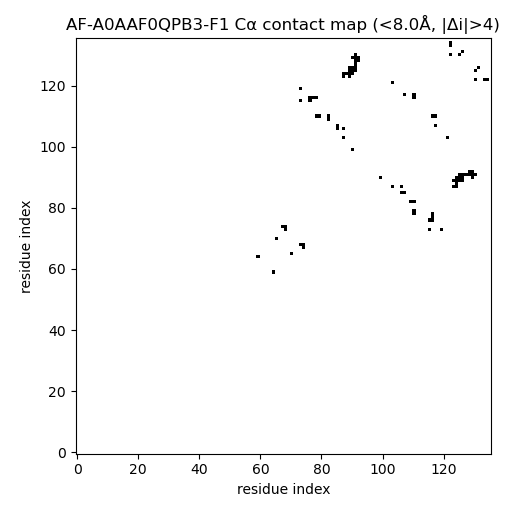048 0.678 1.00 82.88 110 GLY A O 1
ATOM 899 N N . VAL A 1 111 ? -19.188 6.946 -0.736 1.00 81.88 111 VAL A N 1
ATOM 900 C CA . VAL A 1 111 ? -18.525 7.786 0.294 1.00 81.88 111 VAL A CA 1
ATOM 901 C C . VAL A 1 111 ? -19.380 9.002 0.679 1.00 81.88 111 VAL A C 1
ATOM 903 O O . VAL A 1 111 ? -19.192 9.598 1.740 1.00 81.88 111 VAL A O 1
ATOM 906 N N . GLY A 1 112 ? -20.320 9.399 -0.186 1.00 78.94 112 GLY A N 1
ATOM 907 C CA . GLY A 1 112 ? -21.049 10.662 -0.049 1.00 78.94 112 GLY A CA 1
ATOM 908 C C . GLY A 1 112 ? -20.112 11.868 -0.180 1.00 78.94 112 GLY A C 1
ATOM 909 O O . GLY A 1 112 ? -19.008 11.750 -0.711 1.00 78.94 112 GLY A O 1
ATOM 910 N N . ASN A 1 113 ? -20.516 13.043 0.299 1.00 80.88 113 ASN A N 1
ATOM 911 C CA . ASN A 1 113 ? -19.725 14.279 0.181 1.00 80.88 113 ASN A CA 1
ATOM 912 C C . ASN A 1 113 ? -18.732 14.490 1.338 1.00 80.88 113 ASN A C 1
ATOM 914 O O . ASN A 1 113 ? -18.350 15.619 1.624 1.00 80.88 113 ASN A O 1
ATOM 918 N N . ASN A 1 114 ? -18.298 13.417 2.011 1.00 85.44 114 ASN A N 1
ATOM 919 C CA . ASN A 1 114 ? -17.301 13.530 3.072 1.00 85.44 114 ASN A CA 1
ATOM 920 C C . ASN A 1 114 ? -15.916 13.829 2.475 1.00 85.44 114 ASN A C 1
ATOM 922 O O . ASN A 1 114 ? -15.205 12.936 2.007 1.00 85.44 114 ASN A O 1
ATOM 926 N N . GLU A 1 115 ? -15.550 15.107 2.490 1.00 85.12 115 GLU A N 1
ATOM 927 C CA . GLU A 1 115 ? -14.301 15.617 1.930 1.00 85.12 115 GLU A CA 1
ATOM 928 C C . GLU A 1 115 ? -13.066 14.987 2.583 1.00 85.12 115 GLU A C 1
ATOM 930 O O . GLU A 1 115 ? -12.141 14.589 1.880 1.00 85.12 115 GLU A O 1
ATOM 935 N N . GLY A 1 116 ? -13.074 14.789 3.904 1.00 86.56 116 GLY A N 1
ATOM 936 C CA . GLY A 1 116 ? -11.947 14.190 4.619 1.00 86.56 116 GLY A CA 1
ATOM 937 C C . GLY A 1 116 ? -11.638 12.766 4.150 1.00 86.56 116 GLY A C 1
ATOM 938 O O . GLY A 1 116 ? -10.475 12.406 3.957 1.00 86.56 116 GLY A O 1
ATOM 939 N N . ILE A 1 117 ? -12.673 11.955 3.904 1.00 88.44 117 ILE A N 1
ATOM 940 C CA . ILE A 1 117 ? -12.490 10.601 3.359 1.00 88.44 117 ILE A CA 1
ATOM 941 C C . ILE A 1 117 ? -11.953 10.675 1.934 1.00 88.44 117 ILE A C 1
ATOM 943 O O . ILE A 1 117 ? -11.036 9.934 1.582 1.00 88.44 117 ILE A O 1
ATOM 947 N N . ARG A 1 118 ? -12.505 11.575 1.116 1.00 89.25 118 ARG A N 1
ATOM 948 C CA . ARG A 1 118 ? -12.066 11.769 -0.269 1.00 89.25 118 ARG A CA 1
ATOM 949 C C . ARG A 1 118 ? -10.611 12.227 -0.324 1.00 89.25 118 ARG A C 1
ATOM 951 O O . ARG A 1 118 ? -9.855 11.696 -1.118 1.00 89.25 118 ARG A O 1
ATOM 958 N N . ILE A 1 119 ? -10.160 13.124 0.538 1.00 89.25 119 ILE A N 1
ATOM 959 C CA . ILE A 1 119 ? -8.752 13.537 0.574 1.00 89.25 119 ILE A CA 1
ATOM 960 C C . ILE A 1 119 ? -7.844 12.367 0.992 1.00 89.25 119 ILE A C 1
ATOM 962 O O . ILE A 1 119 ? -6.820 12.102 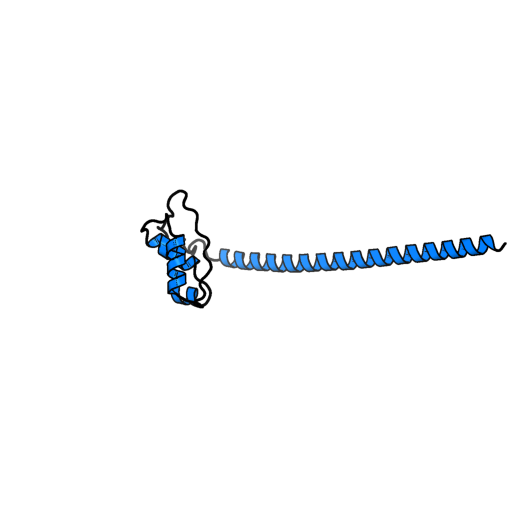0.359 1.00 89.25 119 ILE A O 1
ATOM 966 N N . LYS A 1 120 ? -8.247 11.601 2.012 1.00 87.31 120 LYS A N 1
ATOM 967 C CA . LYS A 1 120 ? -7.486 10.435 2.486 1.00 87.31 120 LYS A CA 1
ATOM 968 C C . LYS A 1 120 ? -7.340 9.356 1.407 1.00 87.31 120 LYS A C 1
ATOM 970 O O . LYS A 1 120 ? -6.250 8.821 1.214 1.00 87.31 120 LYS A O 1
ATOM 975 N N . LEU A 1 121 ? -8.425 9.041 0.699 1.00 90.19 121 LEU A N 1
ATOM 976 C CA . LEU A 1 121 ? -8.415 8.065 -0.394 1.00 90.19 121 LEU A CA 1
ATOM 977 C C . LEU A 1 121 ? -7.668 8.591 -1.627 1.00 90.19 121 LEU A C 1
ATOM 979 O O . LEU A 1 121 ? -7.016 7.808 -2.317 1.00 90.19 121 LEU A O 1
ATOM 983 N N . PHE A 1 122 ? -7.688 9.906 -1.863 1.00 90.94 122 PHE A N 1
ATOM 984 C CA . PHE A 1 122 ? -6.921 10.530 -2.937 1.00 90.94 122 PHE A CA 1
ATOM 985 C C . PHE A 1 122 ? -5.425 10.304 -2.727 1.00 90.94 122 PHE A C 1
ATOM 987 O O . PHE A 1 122 ? -4.774 9.766 -3.617 1.00 90.94 122 PHE A O 1
ATOM 994 N N . ASN A 1 123 ? -4.903 10.567 -1.524 1.00 89.81 123 ASN A N 1
ATOM 995 C CA . ASN A 1 123 ? -3.501 10.292 -1.189 1.00 89.81 123 ASN A CA 1
ATOM 996 C C . ASN A 1 123 ? -3.116 8.818 -1.463 1.00 89.81 123 ASN A C 1
ATOM 998 O O . ASN A 1 123 ? -2.099 8.547 -2.097 1.00 89.81 123 ASN A O 1
ATOM 1002 N N . GLN A 1 124 ? -3.979 7.859 -1.097 1.00 91.12 124 GLN A N 1
ATOM 1003 C CA . GLN A 1 124 ? -3.748 6.426 -1.354 1.00 91.12 124 GLN A CA 1
ATOM 1004 C C . GLN A 1 124 ? -3.717 6.049 -2.842 1.00 91.12 124 GLN A C 1
ATOM 1006 O O . GLN A 1 124 ? -3.116 5.035 -3.215 1.00 91.12 124 GLN A O 1
ATOM 1011 N N . SER A 1 125 ? -4.372 6.845 -3.683 1.00 93.50 125 SER A N 1
ATOM 1012 C CA . SER A 1 125 ? -4.424 6.640 -5.128 1.00 93.50 125 SER A CA 1
ATOM 1013 C C . SER A 1 125 ? -3.234 7.245 -5.882 1.00 93.50 125 SER A C 1
ATOM 1015 O O . SER A 1 125 ? -3.140 7.053 -7.089 1.00 93.50 125 SER A O 1
ATOM 1017 N N . LEU A 1 126 ? -2.308 7.931 -5.203 1.00 94.62 126 LEU A N 1
ATOM 1018 C CA . LEU A 1 126 ? -1.103 8.507 -5.806 1.00 94.62 126 LEU A CA 1
ATOM 1019 C C . LEU A 1 126 ? 0.135 7.624 -5.581 1.00 94.62 126 LEU A C 1
ATOM 1021 O O . LEU A 1 126 ? 0.192 6.785 -4.677 1.00 94.62 126 LEU A O 1
ATOM 1025 N N . THR A 1 127 ? 1.165 7.814 -6.408 1.00 95.69 127 THR A N 1
ATOM 1026 C CA . THR A 1 127 ? 2.475 7.172 -6.225 1.00 95.69 127 THR A CA 1
ATOM 1027 C C . THR A 1 127 ? 3.636 8.032 -6.725 1.00 95.69 127 THR A C 1
ATOM 1029 O O . THR A 1 127 ? 3.437 9.015 -7.439 1.00 95.69 127 THR A O 1
ATOM 1032 N N . GLY A 1 128 ? 4.857 7.652 -6.341 1.00 94.12 128 GLY A N 1
ATOM 1033 C CA . GLY A 1 128 ? 6.102 8.295 -6.757 1.00 94.12 128 GLY A CA 1
ATOM 1034 C C . GLY A 1 128 ? 6.122 9.801 -6.493 1.00 94.12 128 GLY A C 1
ATOM 1035 O O . GLY A 1 128 ? 5.608 10.278 -5.481 1.00 94.12 128 GLY A O 1
ATOM 1036 N N . LYS A 1 129 ? 6.671 10.553 -7.453 1.00 91.62 129 LYS A N 1
ATOM 1037 C CA . LYS A 1 129 ? 6.825 12.014 -7.367 1.00 91.62 129 LYS A CA 1
ATOM 1038 C C . LYS A 1 129 ? 5.500 12.760 -7.190 1.00 91.62 129 LYS A C 1
ATOM 1040 O O . LYS A 1 129 ? 5.483 13.825 -6.583 1.00 91.62 129 LYS A O 1
ATOM 1045 N N . THR A 1 130 ? 4.391 12.223 -7.698 1.00 92.00 130 THR A N 1
ATOM 1046 C CA . THR A 1 130 ? 3.070 12.848 -7.531 1.00 92.00 130 THR A CA 1
ATOM 1047 C C . THR A 1 130 ? 2.573 12.749 -6.097 1.00 92.00 130 THR A C 1
ATOM 1049 O O . THR A 1 130 ? 2.022 13.718 -5.584 1.00 92.00 130 THR A O 1
ATOM 1052 N N . LEU A 1 131 ? 2.810 11.617 -5.427 1.00 93.12 131 LEU A N 1
ATOM 1053 C CA . LEU A 1 131 ? 2.509 11.487 -4.001 1.00 93.12 131 LEU A CA 1
ATOM 1054 C C . LEU A 1 131 ? 3.393 12.422 -3.163 1.00 93.12 131 LEU A C 1
ATOM 1056 O O . LEU A 1 131 ? 2.887 13.084 -2.259 1.00 93.12 131 LEU A O 1
ATOM 1060 N N . GLU A 1 132 ? 4.688 12.505 -3.484 1.00 90.50 132 GLU A N 1
ATOM 1061 C CA . GLU A 1 132 ? 5.624 13.420 -2.814 1.00 90.50 132 GLU A CA 1
ATOM 1062 C C . GLU A 1 132 ? 5.206 14.883 -2.969 1.00 90.50 132 GLU A C 1
ATOM 1064 O O . GLU A 1 132 ? 5.219 15.620 -1.992 1.00 90.50 132 GLU A O 1
ATOM 1069 N N . TRP A 1 133 ? 4.813 15.304 -4.174 1.00 87.62 133 TRP A N 1
ATOM 1070 C CA . TRP A 1 133 ? 4.317 16.658 -4.420 1.00 87.62 133 TRP A CA 1
ATOM 1071 C C . TRP A 1 133 ? 3.041 16.958 -3.630 1.00 87.62 133 TRP A C 1
ATOM 1073 O O . TRP A 1 133 ? 2.935 18.030 -3.049 1.00 87.62 133 TRP A O 1
ATOM 1083 N N . TYR A 1 134 ? 2.101 16.013 -3.577 1.00 84.44 134 TYR A N 1
ATOM 1084 C CA . TYR A 1 134 ? 0.829 16.199 -2.877 1.00 84.44 134 TYR A CA 1
ATOM 1085 C C . TYR A 1 134 ? 0.967 16.222 -1.346 1.00 84.44 134 TYR A C 1
ATOM 1087 O O . TYR A 1 134 ? 0.103 16.754 -0.657 1.00 84.44 134 TYR A O 1
ATOM 1095 N N . SER A 1 135 ? 2.028 15.612 -0.812 1.00 80.88 135 SER A N 1
ATOM 1096 C CA . SER A 1 135 ? 2.252 15.482 0.636 1.00 80.88 135 SER A CA 1
ATOM 1097 C C . SER A 1 135 ? 3.203 16.545 1.209 1.00 80.88 135 SER A C 1
ATOM 1099 O O . SER A 1 135 ? 3.584 16.432 2.374 1.00 80.88 135 SER A O 1
ATOM 1101 N N . LYS A 1 136 ? 3.612 17.529 0.397 1.00 66.19 136 LYS A N 1
ATOM 1102 C CA . LYS A 1 136 ? 4.358 18.726 0.821 1.00 66.19 136 LYS A CA 1
ATOM 1103 C C . LYS A 1 136 ? 3.404 19.834 1.240 1.00 66.19 136 LYS A C 1
ATOM 1105 O O . LYS A 1 136 ? 3.765 20.541 2.203 1.00 66.19 136 LYS A O 1
#

Nearest PDB structures (foldseek):
  7lga-assembly2_D  TM=7.048E-01  e=5.446E-01  Homo sapiens
  7lga-assembly1_B  TM=6.822E-01  e=8.223E-01  Homo sapiens
  8rb3-assembly1_A  TM=4.769E-01  e=5.834E-01  Mus musculus
  5t2c-assembly1_K  TM=2.594E-01  e=9.740E+00  Homo sapiens

Mean predicted aligned error: 16.16 Å

Organism: Solanum verrucosum (NCBI:txid315347)

Secondary structure (DSSP, 8-state):
-HHHHHHHHHHHHHHHHHHHHHHHHHHHHHHHHHHHHHHHHHHHHHHHHHHHHHHHHHTS-TT----HHHH-S-TT--PPTTPPPPPPPPB-S-S-HHHHHHHHHHHTTTSTT-HHHHHHHHHHTB-HHHHHHHT-

pLDDT: mean 81.13, std 11.33, range [52.5, 95.69]

Solvent-accessible surface area (backbone atoms only — not comparable to full-atom values): 8142 Å² total; per-residue (Å²): 118,74,74,59,60,54,51,53,53,50,51,52,50,50,53,52,50,54,52,50,52,51,53,55,51,51,51,51,50,50,53,52,50,50,55,52,50,53,52,51,51,54,50,49,53,53,48,53,54,49,52,51,57,53,48,60,60,64,68,49,48,89,90,60,60,77,45,69,69,76,74,35,96,59,75,86,60,74,79,64,90,91,65,74,84,70,88,64,78,63,42,51,73,77,75,61,65,67,62,52,51,51,55,52,56,63,63,44,70,87,63,69,88,48,58,63,55,52,54,56,52,49,59,70,25,35,28,69,68,40,35,55,62,74,72,109

Radius of gyration: 32.04 Å; Cα contacts (8 Å, |Δi|>4): 48; chains: 1; bounding box: 54×90×48 Å

Sequence (136 aa):
MLRQCTLMSLLHLLLRLKSFTVKMVNHYVEIECDAKSIYAEIMNRKMTHLEDAMRGLRGFDSSQSVRYKELCTFPKVELPPGYKIPKFEKFSGLGNPFIYLKIYCEKLIGVGNNEGIRIKLFNQSLTGKTLEWYSK

Foldseek 3Di:
DVVVVVVVVVVVVVVVVVVVVVVVVVVVVVVVVVVVVVVVVVVVVVVVVVVVVVVVVVPCPPVRPCDPPNVDPQPPDDAPPPDDQFDAQAAAVPDDVVVSVVVLVVSCVPRPPPVSVSLVSNLVNYDDPVNVVSVD